Protein AF-C5LGV0-F1 (afdb_monomer_lite)

Secondary structure (DSSP, 8-state):
-HHHHHHHTTSTT-SSB-HHHHHHS--TTGGG-SSB----SS-S----TTTT-

Foldseek 3Di:
DVVVVVVCPLDPVPPAADNCCVPPVDDPCGPVDPHDRDDDPDDPDDDDPPPPD

Radius of gyration: 12.95 Å; chains: 1; bounding box: 37×22×27 Å

InterPro domains:
  IPR000571 Zinc finger, CCCH-type [PF00642] (14-38)
  IPR000571 Zinc finger, CCCH-type [PS50103] (12-40)
  IPR009145 U2 auxiliary factor small subunit [PR01848] (18-37)
  IPR009145 U2 auxiliary factor small subunit [PR018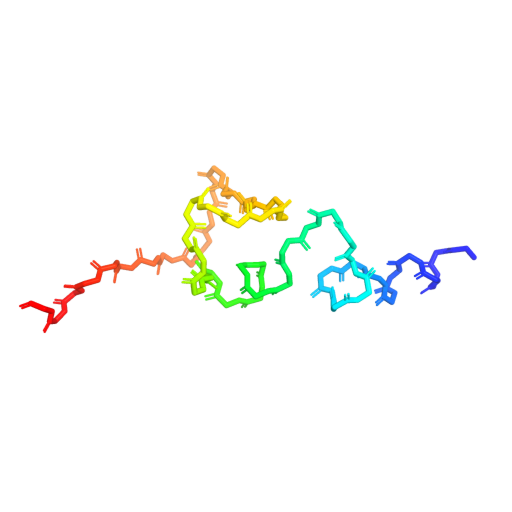48] (37-53)
  IPR009145 U2 auxiliary factor small subunit [PTHR12620] (1-53)
  IPR036855 Zinc finger, CCCH-type superfamily [SSF90229] (16-40)

Sequence (53 aa):
MAEHLARIFGTEEDRVNCPFYFKIGTCRHGDQCSRQHNRPVSSQTVLLKGMYQ

Organism: Perkinsus marinus (strain ATCC 50983 / TXsc) (NCBI:t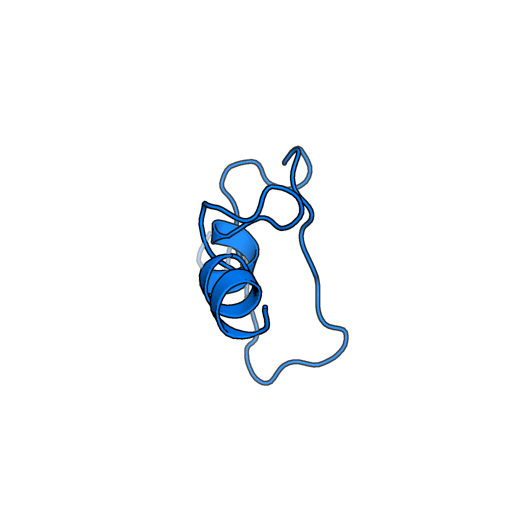xid423536)

pLDDT: mean 92.91, std 4.99, range [70.94, 97.31]

Structure (mmCIF, N/CA/C/O backbone):
data_AF-C5LGV0-F1
#
_entry.id   AF-C5LGV0-F1
#
loop_
_atom_site.group_PDB
_atom_site.id
_atom_site.type_symbol
_atom_site.label_atom_id
_atom_site.label_alt_id
_atom_site.label_comp_id
_atom_site.label_asym_id
_atom_site.label_entity_id
_atom_site.label_seq_id
_atom_site.pdbx_PDB_ins_code
_atom_site.Cartn_x
_atom_site.Cartn_y
_atom_site.Cartn_z
_atom_site.occupancy
_atom_site.B_iso_or_equiv
_atom_site.auth_seq_id
_atom_site.auth_comp_id
_atom_site.auth_asym_id
_atom_site.auth_atom_id
_atom_site.pdbx_PDB_model_num
ATOM 1 N N . MET A 1 1 ? 23.343 -4.876 -12.481 1.00 70.94 1 MET A N 1
ATOM 2 C CA . MET A 1 1 ? 21.927 -5.121 -12.861 1.00 70.94 1 MET A CA 1
ATOM 3 C C . MET A 1 1 ? 21.031 -5.259 -11.632 1.00 70.94 1 MET A C 1
ATOM 5 O O . MET A 1 1 ? 20.063 -4.520 -11.538 1.00 70.94 1 MET A O 1
ATOM 9 N N . ALA A 1 2 ? 21.377 -6.122 -10.667 1.00 81.94 2 ALA A N 1
ATOM 10 C CA . ALA A 1 2 ? 20.616 -6.294 -9.422 1.00 81.94 2 ALA A CA 1
ATOM 11 C C . ALA A 1 2 ? 20.464 -4.998 -8.598 1.00 81.94 2 ALA A C 1
ATOM 13 O O . ALA A 1 2 ? 19.363 -4.676 -8.167 1.00 81.94 2 ALA A O 1
ATOM 14 N N . GLU A 1 3 ? 21.532 -4.208 -8.460 1.00 86.69 3 GLU A N 1
ATOM 15 C CA . GLU A 1 3 ? 21.507 -2.935 -7.715 1.00 86.69 3 GLU A CA 1
ATOM 16 C C . GLU A 1 3 ? 20.536 -1.907 -8.311 1.00 86.69 3 GLU A C 1
ATOM 18 O O . GLU A 1 3 ? 19.848 -1.193 -7.587 1.00 86.69 3 GLU A O 1
ATOM 23 N N . HIS A 1 4 ? 20.434 -1.863 -9.642 1.00 86.94 4 HIS A N 1
ATOM 24 C CA . HIS A 1 4 ? 19.507 -0.966 -10.326 1.00 86.94 4 HIS A CA 1
ATOM 25 C C . HIS A 1 4 ? 18.050 -1.344 -10.036 1.00 86.94 4 HIS A C 1
ATOM 27 O O . HIS A 1 4 ? 17.239 -0.476 -9.730 1.00 86.94 4 HIS A O 1
ATOM 33 N N . LEU A 1 5 ? 17.730 -2.642 -10.066 1.00 86.12 5 LEU A N 1
ATOM 34 C CA . LEU A 1 5 ? 16.388 -3.135 -9.747 1.00 86.12 5 LEU A CA 1
ATOM 35 C C . LEU A 1 5 ? 16.034 -2.917 -8.270 1.00 86.12 5 LEU A C 1
ATOM 37 O O . LEU A 1 5 ? 14.906 -2.533 -7.966 1.00 86.12 5 LEU A O 1
ATOM 41 N N . ALA A 1 6 ? 17.002 -3.095 -7.367 1.00 85.38 6 ALA A N 1
ATOM 42 C CA . ALA A 1 6 ? 16.820 -2.848 -5.938 1.00 85.38 6 ALA A CA 1
ATOM 43 C C . ALA A 1 6 ? 16.486 -1.378 -5.631 1.00 85.38 6 ALA A C 1
ATOM 45 O O . ALA A 1 6 ? 15.730 -1.106 -4.703 1.00 85.38 6 ALA A O 1
ATOM 46 N N . ARG A 1 7 ? 17.000 -0.431 -6.428 1.00 90.50 7 ARG A N 1
ATOM 47 C CA . ARG A 1 7 ? 16.673 0.997 -6.291 1.00 90.50 7 ARG A CA 1
ATOM 48 C C . ARG A 1 7 ? 15.240 1.331 -6.724 1.00 90.50 7 ARG A C 1
ATOM 50 O O . ARG A 1 7 ? 14.633 2.261 -6.198 1.00 90.50 7 ARG A O 1
ATOM 57 N N . ILE A 1 8 ? 14.702 0.572 -7.677 1.00 93.44 8 ILE A N 1
ATOM 58 C CA . ILE A 1 8 ? 13.385 0.830 -8.265 1.00 93.44 8 ILE A CA 1
ATOM 59 C C . ILE A 1 8 ? 12.275 0.225 -7.407 1.00 93.44 8 ILE A C 1
ATOM 61 O O . ILE A 1 8 ? 11.272 0.884 -7.151 1.00 93.44 8 ILE A O 1
ATOM 65 N N . PHE A 1 9 ? 12.431 -1.019 -6.957 1.00 91.56 9 PHE A N 1
ATOM 66 C CA . PHE A 1 9 ? 11.336 -1.757 -6.329 1.00 91.56 9 PHE A CA 1
ATOM 67 C C . PHE A 1 9 ? 10.803 -1.069 -5.059 1.00 91.56 9 PHE A C 1
ATOM 69 O O . PHE A 1 9 ? 11.543 -0.807 -4.113 1.00 91.56 9 PHE A O 1
ATOM 76 N N . GLY A 1 10 ? 9.496 -0.782 -5.031 1.00 88.38 10 GLY A N 1
ATOM 77 C CA . GLY A 1 10 ? 8.835 -0.151 -3.880 1.00 88.38 10 GLY A CA 1
ATOM 78 C C . GLY A 1 10 ? 9.141 1.344 -3.690 1.00 88.38 10 GLY A C 1
ATOM 79 O O . GLY A 1 10 ? 8.705 1.936 -2.694 1.00 88.38 10 GLY A O 1
ATOM 80 N N . THR A 1 11 ? 9.854 1.976 -4.627 1.00 93.94 11 THR A N 1
ATOM 81 C CA . THR A 1 11 ? 10.137 3.419 -4.625 1.00 93.94 11 THR A CA 1
ATOM 82 C C . THR A 1 11 ? 9.288 4.155 -5.659 1.00 93.94 11 THR A C 1
ATOM 84 O O . THR A 1 11 ? 8.560 3.555 -6.448 1.00 93.94 11 THR A O 1
ATOM 87 N N . GLU A 1 12 ? 9.336 5.486 -5.657 1.00 93.50 12 GLU A N 1
ATOM 88 C CA . GLU A 1 12 ? 8.674 6.297 -6.685 1.00 93.50 12 GLU A CA 1
ATOM 89 C C . GLU A 1 12 ? 9.175 6.068 -8.117 1.00 93.50 12 GLU A C 1
ATOM 91 O O . GLU A 1 12 ? 8.420 6.358 -9.054 1.00 93.50 12 GLU A O 1
ATOM 96 N N . GLU A 1 13 ? 10.376 5.500 -8.290 1.00 9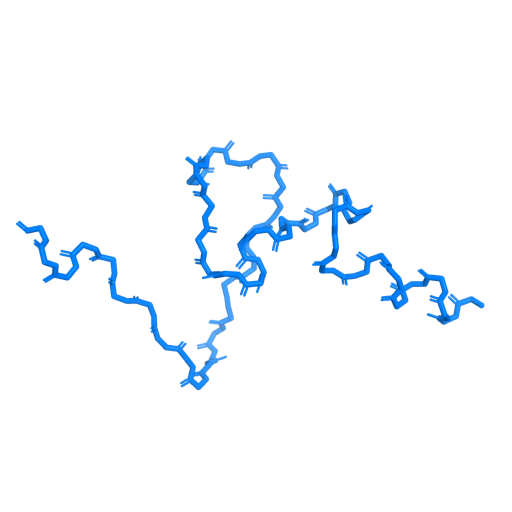4.25 13 GLU A N 1
ATOM 97 C CA . GLU A 1 13 ? 10.891 5.075 -9.598 1.00 94.25 13 GLU A CA 1
ATOM 98 C C . GLU A 1 13 ? 10.110 3.869 -10.161 1.00 94.25 13 GLU A C 1
ATOM 100 O O . GLU A 1 13 ? 10.085 3.680 -11.381 1.00 94.25 13 GLU A O 1
ATOM 105 N N . ASP A 1 14 ? 9.425 3.087 -9.312 1.00 94.94 14 ASP A N 1
ATOM 106 C CA . ASP A 1 14 ? 8.547 1.998 -9.746 1.00 94.94 14 ASP A CA 1
ATOM 107 C C . ASP A 1 14 ? 7.289 2.554 -10.424 1.00 94.94 14 ASP A C 1
ATOM 109 O O . ASP A 1 14 ? 6.397 3.138 -9.799 1.00 94.94 14 ASP A O 1
ATOM 113 N N . ARG A 1 15 ? 7.208 2.369 -11.742 1.00 93.25 15 ARG A N 1
ATOM 114 C CA . ARG A 1 15 ? 6.062 2.806 -12.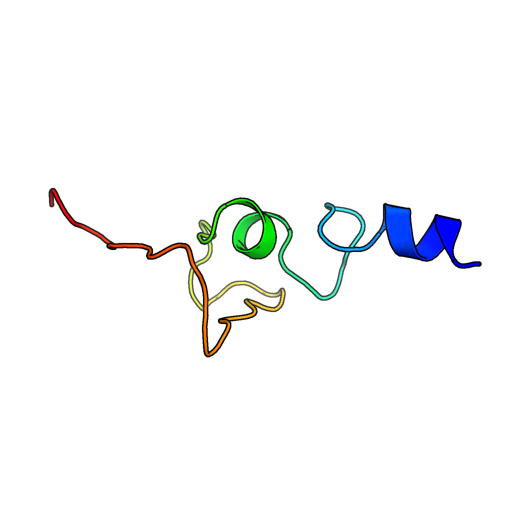551 1.00 93.25 15 ARG A CA 1
ATOM 115 C C . ARG A 1 15 ? 4.921 1.792 -12.576 1.00 93.25 15 ARG A C 1
ATOM 117 O O . ARG A 1 15 ? 3.834 2.149 -13.023 1.00 93.25 15 ARG A O 1
ATOM 124 N N . VAL A 1 16 ? 5.154 0.563 -12.117 1.00 95.50 16 VAL A N 1
ATOM 125 C CA . VAL A 1 16 ? 4.173 -0.528 -12.133 1.00 95.50 16 VAL A CA 1
ATOM 126 C C . VAL A 1 16 ? 3.456 -0.603 -10.794 1.00 95.50 16 VAL A C 1
ATOM 128 O O . VAL A 1 16 ? 2.226 -0.558 -10.757 1.00 95.50 16 VAL A O 1
ATOM 131 N N . ASN A 1 17 ? 4.206 -0.668 -9.694 1.00 96.19 17 ASN A N 1
ATOM 132 C CA . ASN A 1 17 ? 3.637 -0.775 -8.355 1.00 96.19 17 ASN A CA 1
ATOM 133 C C . ASN A 1 17 ? 3.460 0.602 -7.719 1.00 96.19 17 ASN A C 1
ATOM 135 O O . ASN A 1 17 ? 4.254 1.523 -7.905 1.00 96.19 17 ASN A O 1
ATOM 139 N N . CYS A 1 18 ? 2.400 0.757 -6.933 1.00 97.25 18 CYS A N 1
ATOM 140 C CA . CYS A 1 18 ? 2.188 1.975 -6.170 1.00 97.25 18 CYS A CA 1
ATOM 141 C C . CYS A 1 18 ? 3.126 1.998 -4.948 1.00 97.25 18 CYS A C 1
ATOM 143 O O . CYS A 1 18 ? 2.932 1.189 -4.036 1.00 97.25 18 CYS A O 1
ATOM 145 N N . PRO A 1 19 ? 4.087 2.938 -4.854 1.00 95.88 19 PRO A N 1
ATOM 146 C CA . PRO A 1 19 ? 5.014 2.993 -3.721 1.00 95.88 19 PRO A CA 1
ATOM 147 C C . PRO A 1 19 ? 4.309 3.323 -2.404 1.00 95.88 19 PRO A C 1
ATOM 149 O O . PRO A 1 19 ? 4.717 2.852 -1.345 1.00 95.88 19 PRO A O 1
ATOM 152 N N . PHE A 1 20 ? 3.231 4.110 -2.458 1.00 96.00 20 PHE A N 1
ATOM 153 C CA . PHE A 1 20 ? 2.439 4.458 -1.280 1.00 96.00 20 PHE A CA 1
ATOM 154 C C . PHE A 1 20 ? 1.676 3.250 -0.750 1.00 96.00 20 PHE A C 1
ATOM 156 O O . PHE A 1 20 ? 1.747 2.956 0.438 1.00 96.00 20 PHE A O 1
ATOM 163 N N . TYR A 1 21 ? 1.012 2.503 -1.633 1.00 96.12 21 TYR A N 1
ATOM 164 C CA . TYR A 1 21 ? 0.315 1.293 -1.219 1.00 96.12 21 TYR A CA 1
ATOM 165 C C . TYR A 1 21 ? 1.292 0.236 -0.700 1.00 96.12 21 TYR A C 1
ATOM 167 O O . TYR A 1 21 ? 1.029 -0.376 0.327 1.00 96.12 21 TYR A O 1
ATOM 175 N N . PHE A 1 22 ? 2.434 0.055 -1.367 1.00 94.88 22 PHE A N 1
ATOM 176 C CA . PHE A 1 22 ? 3.437 -0.924 -0.958 1.00 94.88 22 PHE A CA 1
ATOM 177 C C . PHE A 1 22 ? 4.053 -0.603 0.412 1.00 94.88 22 PHE A C 1
ATOM 179 O O . PHE A 1 22 ? 4.124 -1.482 1.265 1.00 94.88 22 PHE A O 1
ATOM 186 N N . LYS A 1 23 ? 4.466 0.651 0.649 1.00 93.25 23 LYS A N 1
ATOM 187 C CA . LYS A 1 23 ? 5.138 1.045 1.901 1.00 93.25 23 LYS A CA 1
ATOM 188 C C . LYS A 1 23 ? 4.174 1.315 3.058 1.00 93.25 23 LYS A C 1
ATOM 190 O O . LYS A 1 23 ? 4.514 1.039 4.201 1.00 93.25 23 LYS A O 1
ATOM 195 N N . ILE A 1 24 ? 3.006 1.894 2.779 1.00 93.62 24 ILE A N 1
ATOM 196 C CA . ILE A 1 24 ? 2.081 2.416 3.803 1.00 93.62 24 ILE A CA 1
ATOM 197 C C . ILE A 1 24 ? 0.827 1.536 3.944 1.00 93.62 24 ILE A C 1
ATOM 199 O O . ILE A 1 24 ? 0.096 1.643 4.923 1.00 93.62 24 ILE A O 1
ATOM 203 N N . GLY A 1 25 ? 0.533 0.674 2.966 1.00 94.00 25 GLY A N 1
ATOM 204 C CA . GLY A 1 25 ? -0.681 -0.152 2.935 1.00 94.00 25 GLY A CA 1
ATOM 205 C C . GLY A 1 25 ? -1.938 0.582 2.450 1.00 94.00 25 GLY A C 1
ATOM 206 O O . GLY A 1 25 ? -2.997 -0.027 2.311 1.00 94.00 25 GLY A O 1
ATOM 207 N N . THR A 1 26 ? -1.847 1.884 2.164 1.00 94.88 26 THR A N 1
ATOM 208 C CA . THR A 1 26 ? -2.958 2.700 1.657 1.00 94.88 26 THR A CA 1
ATOM 209 C C . THR A 1 26 ? -2.490 3.685 0.588 1.00 94.88 26 THR A C 1
ATOM 211 O O . THR A 1 26 ? -1.329 4.087 0.542 1.00 94.88 26 THR A O 1
ATOM 214 N N . CYS A 1 27 ? -3.404 4.081 -0.295 1.00 96.12 27 CYS A N 1
ATOM 215 C CA . CYS A 1 27 ? -3.164 5.054 -1.354 1.00 96.12 27 CYS A CA 1
ATOM 216 C C . CYS A 1 27 ? -4.353 6.011 -1.438 1.00 96.12 27 CYS A C 1
ATOM 218 O O . CYS A 1 27 ? -5.504 5.573 -1.447 1.00 96.12 27 CYS A O 1
ATOM 220 N N . ARG A 1 28 ? -4.076 7.314 -1.570 1.00 96.38 28 ARG A N 1
ATOM 221 C CA . ARG A 1 28 ? -5.110 8.360 -1.652 1.00 96.38 28 ARG A CA 1
ATOM 222 C C . ARG A 1 28 ? -6.063 8.203 -2.841 1.00 96.38 28 ARG A C 1
ATOM 224 O O . ARG A 1 28 ? -7.174 8.707 -2.798 1.00 96.38 28 ARG A O 1
ATOM 231 N N . HIS A 1 29 ? -5.615 7.535 -3.905 1.00 97.25 29 HIS A N 1
ATOM 232 C CA . HIS A 1 29 ? -6.417 7.298 -5.107 1.00 97.25 29 HIS A CA 1
ATOM 233 C C . HIS A 1 29 ? -7.324 6.063 -4.976 1.00 97.25 29 HIS A C 1
ATOM 235 O O . HIS A 1 29 ? -8.111 5.790 -5.878 1.00 97.25 29 HIS A O 1
ATOM 241 N N . GLY A 1 30 ? -7.212 5.301 -3.880 1.00 94.44 30 GLY A N 1
ATOM 242 C CA . GLY A 1 30 ? -8.001 4.089 -3.672 1.00 94.44 30 GLY A CA 1
ATOM 243 C C . GLY A 1 30 ? -7.881 3.115 -4.844 1.00 94.44 30 GLY A C 1
ATOM 244 O O . GLY A 1 30 ? -6.812 2.961 -5.431 1.00 94.44 30 GLY A O 1
ATOM 245 N N . ASP A 1 31 ? -8.986 2.478 -5.213 1.00 94.06 31 ASP A N 1
ATOM 246 C CA . ASP A 1 31 ? -9.014 1.509 -6.314 1.00 94.06 31 ASP A CA 1
ATOM 247 C C . ASP A 1 31 ? -8.924 2.163 -7.710 1.00 94.06 31 ASP A C 1
ATOM 249 O O . ASP A 1 31 ? -8.728 1.468 -8.700 1.00 94.06 31 ASP A O 1
ATOM 253 N N . GLN A 1 32 ? -8.990 3.498 -7.801 1.00 97.31 32 GLN A N 1
ATOM 254 C CA . GLN A 1 32 ? -8.785 4.252 -9.048 1.00 97.31 32 GLN A CA 1
ATOM 255 C C . GLN A 1 32 ? -7.305 4.566 -9.320 1.00 97.31 32 GLN A C 1
ATOM 257 O O . GLN A 1 32 ? -6.981 5.292 -10.261 1.00 97.31 32 GLN A O 1
ATOM 262 N N . CYS A 1 33 ? -6.383 4.077 -8.486 1.00 97.25 33 CYS A N 1
ATOM 263 C CA . CYS A 1 33 ? -4.962 4.285 -8.725 1.00 97.25 33 CYS A CA 1
ATOM 264 C C . CYS A 1 33 ? -4.536 3.648 -10.055 1.00 97.25 33 CYS A C 1
ATOM 266 O O . CYS A 1 33 ? -4.858 2.500 -10.338 1.00 97.25 33 CYS A O 1
ATOM 268 N N . SER A 1 34 ? -3.754 4.378 -10.852 1.00 96.62 34 SER A N 1
ATOM 269 C CA . SER A 1 34 ? -3.205 3.873 -12.115 1.00 96.62 34 SER A CA 1
ATOM 270 C C . SER A 1 34 ? -2.076 2.852 -11.938 1.00 96.62 34 SER A C 1
ATOM 272 O O . SER A 1 34 ? -1.706 2.181 -12.898 1.00 96.62 34 SER A O 1
ATOM 274 N N . ARG A 1 35 ? -1.511 2.744 -10.728 1.00 96.81 35 ARG A N 1
ATOM 275 C CA . ARG A 1 35 ? -0.455 1.785 -10.375 1.00 96.81 35 ARG A CA 1
ATOM 276 C C . ARG A 1 35 ? -1.037 0.619 -9.579 1.00 96.81 35 ARG A C 1
ATOM 278 O O . ARG A 1 35 ? -2.047 0.766 -8.893 1.00 96.81 35 ARG A O 1
ATOM 285 N N . GLN A 1 36 ? -0.363 -0.525 -9.620 1.00 97.00 36 GLN A N 1
ATOM 286 C CA . GLN A 1 36 ? -0.831 -1.749 -8.977 1.00 97.00 36 GLN A CA 1
ATOM 287 C C . GLN A 1 36 ? -0.780 -1.666 -7.445 1.00 97.00 36 GLN A C 1
ATOM 289 O O . GLN A 1 36 ? 0.187 -1.181 -6.848 1.00 97.00 36 GLN A O 1
ATOM 294 N N . HIS A 1 37 ? -1.836 -2.181 -6.814 1.00 96.81 37 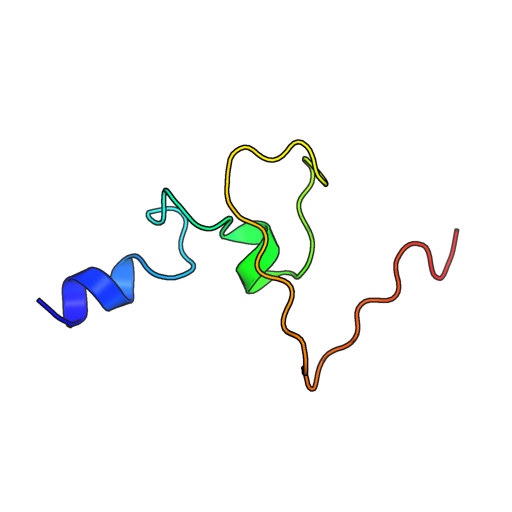HIS A N 1
ATOM 295 C CA . HIS A 1 37 ? -1.978 -2.336 -5.368 1.00 96.81 37 HIS A CA 1
ATOM 296 C C . HIS A 1 37 ? -1.890 -3.822 -4.995 1.00 96.81 37 HIS A C 1
ATOM 298 O O . HIS A 1 37 ? -2.894 -4.533 -5.007 1.00 96.81 37 HIS A O 1
ATOM 304 N N . ASN A 1 38 ? -0.688 -4.295 -4.655 1.00 93.50 38 ASN A N 1
ATOM 305 C CA . ASN A 1 38 ? -0.455 -5.699 -4.309 1.00 93.50 38 ASN A CA 1
ATOM 306 C C . ASN A 1 38 ? -1.002 -6.023 -2.914 1.00 93.50 38 ASN A C 1
ATOM 308 O O . ASN A 1 38 ? -0.428 -5.618 -1.904 1.00 93.50 38 ASN A O 1
ATOM 312 N N . ARG A 1 39 ? -2.117 -6.757 -2.858 1.00 93.06 39 ARG A N 1
ATOM 313 C CA . ARG A 1 39 ? -2.744 -7.241 -1.618 1.00 93.06 39 ARG A CA 1
ATOM 314 C C . ARG A 1 39 ? -2.208 -8.640 -1.299 1.00 93.06 39 ARG A C 1
ATOM 316 O O . ARG A 1 39 ? -2.593 -9.580 -1.992 1.00 93.06 39 ARG A O 1
ATOM 323 N N . PRO A 1 40 ? -1.316 -8.799 -0.308 1.00 93.50 40 PRO A N 1
ATOM 324 C CA . PRO A 1 40 ? -0.773 -10.111 0.008 1.00 93.50 40 PRO A CA 1
ATOM 325 C C . PRO A 1 40 ? -1.862 -11.008 0.610 1.00 93.50 40 PRO A C 1
ATOM 327 O O . PRO A 1 40 ? -2.684 -10.551 1.402 1.00 93.50 40 PRO A O 1
ATOM 330 N N . VAL A 1 41 ? -1.857 -12.292 0.241 1.00 95.75 41 VAL A N 1
ATOM 331 C CA . VAL A 1 41 ? -2.798 -13.297 0.778 1.00 95.75 41 VAL A CA 1
ATOM 332 C C . VAL A 1 41 ? -2.536 -13.556 2.266 1.00 95.75 41 VAL A C 1
ATOM 334 O O . VAL A 1 41 ? -3.461 -13.827 3.025 1.00 95.75 41 VAL A O 1
ATOM 337 N N . SER A 1 42 ? -1.277 -13.431 2.691 1.00 96.25 42 SER A N 1
ATOM 338 C CA . SER A 1 42 ? -0.848 -13.524 4.083 1.00 96.25 42 SER A CA 1
ATOM 339 C C . SER A 1 42 ? 0.109 -12.381 4.425 1.00 96.25 42 SER A C 1
ATOM 341 O O . SER A 1 42 ? 0.970 -12.004 3.633 1.00 96.25 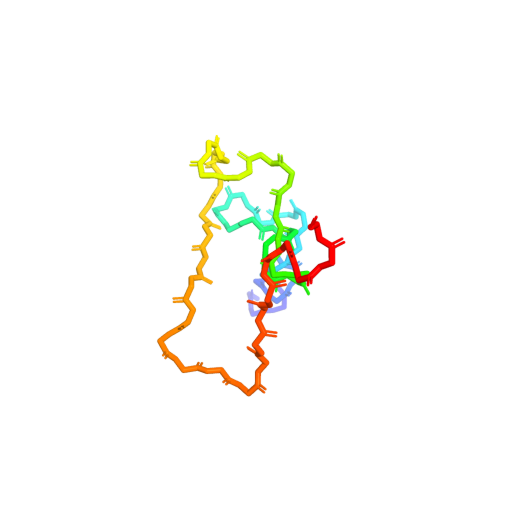42 SER A O 1
ATOM 343 N N . SER A 1 43 ? -0.054 -11.800 5.611 1.00 94.31 43 SER A N 1
ATOM 344 C CA . SER A 1 43 ? 0.791 -10.723 6.125 1.00 94.31 43 SER A CA 1
ATOM 345 C C . SER A 1 43 ? 0.776 -10.757 7.648 1.00 94.31 43 SER A C 1
ATOM 347 O O . SER A 1 43 ? -0.234 -11.109 8.253 1.00 94.31 43 SER A O 1
ATOM 349 N N . GLN A 1 44 ? 1.886 -10.363 8.268 1.00 97.25 44 GLN A N 1
ATOM 350 C CA . GLN A 1 44 ? 1.961 -10.160 9.720 1.00 97.25 44 GLN A CA 1
ATOM 351 C C . GLN A 1 44 ? 1.312 -8.832 10.148 1.00 97.25 44 GLN A C 1
ATOM 353 O O . GLN A 1 44 ? 1.062 -8.610 11.328 1.00 97.25 44 GLN A O 1
ATOM 358 N N . THR A 1 45 ? 1.034 -7.943 9.191 1.00 94.69 45 THR A N 1
ATOM 359 C CA . THR A 1 45 ? 0.436 -6.624 9.419 1.00 94.69 45 THR A CA 1
ATOM 360 C C . THR A 1 45 ? -0.984 -6.583 8.863 1.00 94.69 45 THR A C 1
ATOM 362 O O . THR A 1 45 ? -1.203 -6.915 7.695 1.00 94.69 45 THR A O 1
ATOM 365 N N . VAL A 1 46 ? -1.933 -6.128 9.687 1.00 93.69 46 VAL A N 1
ATOM 366 C CA . VAL A 1 46 ? -3.353 -5.962 9.337 1.00 93.69 46 VAL A CA 1
ATOM 367 C C . VAL A 1 46 ? -3.699 -4.474 9.260 1.00 93.69 46 VAL A C 1
ATOM 369 O O . VAL A 1 46 ? -3.289 -3.695 10.116 1.00 93.69 46 VAL A O 1
ATOM 372 N N . LEU A 1 47 ? -4.479 -4.082 8.249 1.00 92.12 47 LEU A N 1
ATOM 373 C CA . LEU A 1 47 ? -5.017 -2.729 8.101 1.00 92.12 47 LEU A CA 1
ATOM 374 C C . LEU A 1 47 ? -6.519 -2.724 8.413 1.00 92.12 47 LEU A C 1
ATOM 376 O O . LEU A 1 47 ? -7.305 -3.322 7.679 1.00 92.12 47 LEU A O 1
ATOM 380 N N . LEU A 1 48 ? -6.923 -1.994 9.455 1.00 93.62 48 LEU A N 1
ATOM 381 C CA . LEU A 1 48 ? -8.327 -1.775 9.813 1.00 93.62 48 LEU A CA 1
ATOM 382 C C . LEU A 1 48 ? -8.793 -0.413 9.281 1.00 93.62 48 LEU A C 1
ATOM 384 O O . LEU A 1 48 ? -8.544 0.631 9.885 1.00 93.62 48 LEU A O 1
ATOM 388 N N . LYS A 1 49 ? -9.438 -0.408 8.111 1.00 90.88 49 LYS A N 1
ATOM 389 C CA . LYS A 1 49 ? -9.944 0.829 7.494 1.00 90.88 49 LYS A CA 1
ATOM 390 C C . LYS A 1 49 ? -11.118 1.386 8.303 1.00 90.88 49 LYS A C 1
ATOM 392 O O . LYS A 1 49 ? -12.027 0.637 8.632 1.00 90.88 49 LYS A O 1
ATOM 397 N N . GLY A 1 50 ? -11.105 2.693 8.577 1.00 90.31 50 GLY A N 1
ATOM 398 C CA . GLY A 1 50 ? -12.223 3.379 9.235 1.00 90.31 50 GLY A CA 1
ATOM 399 C C . GLY A 1 50 ? -12.465 2.961 10.687 1.00 90.31 50 GLY A C 1
ATOM 400 O O . GLY A 1 50 ? -13.574 3.115 11.164 1.00 90.31 50 GLY A O 1
ATOM 401 N N . MET A 1 51 ? -11.456 2.437 11.396 1.00 94.88 51 MET A N 1
ATOM 402 C CA . MET A 1 51 ? -11.625 1.895 12.756 1.00 94.88 51 MET A CA 1
ATOM 403 C C . MET A 1 51 ? -12.263 2.873 13.762 1.00 94.88 51 MET A C 1
ATOM 405 O O . MET A 1 51 ? -12.912 2.431 14.703 1.00 94.88 51 MET A O 1
ATOM 409 N N . TYR A 1 52 ? -12.060 4.179 13.572 1.00 93.25 52 TYR A N 1
ATOM 410 C CA . TYR A 1 52 ? -12.572 5.237 14.451 1.00 93.25 52 TYR A CA 1
ATOM 411 C C . TYR A 1 52 ? -13.463 6.251 13.719 1.00 93.25 52 TYR A C 1
ATOM 413 O O . TYR A 1 52 ? -13.655 7.359 14.220 1.00 93.25 52 TYR A O 1
ATOM 421 N N . GLN A 1 53 ? -13.934 5.912 12.514 1.00 78.00 53 GLN A N 1
ATOM 422 C CA . GLN A 1 53 ? -15.089 6.596 11.924 1.00 78.00 53 GLN A CA 1
ATOM 423 C C . GLN A 1 53 ? -16.357 6.075 12.592 1.00 78.00 53 GLN A C 1
ATOM 425 O O . GLN A 1 53 ? -17.259 6.910 12.812 1.00 78.00 53 GLN A O 1
#